Protein AF-A0A7S4IGX4-F1 (afdb_monomer)

Solvent-accessible surface area (backbone atoms only — not comparable to full-atom values): 7778 Å² total; per-residue (Å²): 136,86,82,85,90,78,87,80,90,79,81,87,79,84,84,83,82,89,85,78,93,75,89,73,91,75,81,97,78,78,78,93,72,71,60,65,62,54,49,50,54,49,54,60,61,71,48,86,57,54,75,67,53,54,50,52,52,53,53,50,50,51,53,54,51,49,52,51,51,48,53,52,48,49,46,48,41,63,76,42,50,53,60,46,65,77,40,101,56,58,67,68,60,51,41,71,74,56,54,64,51,71,59,53,44,51,55,51,52,53,52,48,53,57,56,53,63,75,72,110

Structure (mmCIF, N/CA/C/O backbone):
data_AF-A0A7S4IGX4-F1
#
_entry.id   AF-A0A7S4IGX4-F1
#
loop_
_atom_site.group_PDB
_atom_site.id
_atom_site.type_symbol
_atom_site.label_atom_id
_atom_site.label_alt_id
_atom_site.label_comp_id
_atom_site.label_asym_id
_atom_site.label_entity_id
_atom_site.label_seq_id
_atom_site.pdbx_PDB_ins_code
_atom_site.Cartn_x
_atom_site.Cartn_y
_atom_site.Cartn_z
_atom_site.occupancy
_atom_site.B_iso_or_equiv
_atom_site.auth_seq_id
_atom_site.auth_comp_id
_atom_site.auth_asym_id
_atom_site.auth_atom_id
_atom_site.pdbx_PDB_model_num
ATOM 1 N N . LEU A 1 1 ? 2.167 16.268 2.963 1.00 32.75 1 LEU A N 1
ATOM 2 C CA . LEU A 1 1 ? 1.949 15.074 2.120 1.00 32.75 1 LEU A CA 1
ATOM 3 C C . LEU A 1 1 ? 2.902 13.997 2.616 1.00 32.75 1 LEU A C 1
ATOM 5 O O . LEU A 1 1 ? 4.100 14.232 2.564 1.00 32.75 1 LEU A O 1
ATOM 9 N N . GLY A 1 2 ? 2.350 12.918 3.180 1.00 43.56 2 GLY A N 1
ATOM 10 C CA . GLY A 1 2 ? 3.056 11.691 3.575 1.00 43.56 2 GLY A CA 1
ATOM 11 C C . GLY A 1 2 ? 3.963 11.786 4.805 1.00 43.56 2 GLY A C 1
ATOM 12 O O . GLY A 1 2 ? 5.170 11.922 4.652 1.00 43.56 2 GLY A O 1
ATOM 13 N N . SER A 1 3 ? 3.415 11.662 6.020 1.00 38.41 3 SER A N 1
ATOM 14 C CA . SER A 1 3 ? 4.232 11.305 7.190 1.00 38.41 3 SER A CA 1
ATOM 15 C C . SER A 1 3 ? 3.946 9.851 7.539 1.00 38.41 3 SER A C 1
ATOM 17 O O . SER A 1 3 ? 2.897 9.534 8.094 1.00 38.41 3 SER A O 1
ATOM 19 N N . GLY A 1 4 ? 4.856 8.969 7.126 1.00 43.31 4 GLY A N 1
ATOM 20 C CA . GLY A 1 4 ? 4.800 7.545 7.419 1.00 43.31 4 GLY A CA 1
ATOM 21 C C . GLY A 1 4 ? 4.904 7.302 8.921 1.00 43.31 4 GLY A C 1
ATOM 22 O O . GLY A 1 4 ? 5.935 7.578 9.534 1.00 43.31 4 GLY A O 1
ATOM 23 N N . ILE A 1 5 ? 3.840 6.765 9.510 1.00 42.91 5 ILE A N 1
ATOM 24 C CA . ILE A 1 5 ? 3.850 6.273 10.884 1.00 42.91 5 ILE A CA 1
ATOM 25 C C . ILE A 1 5 ? 4.212 4.793 10.817 1.00 42.91 5 ILE A C 1
ATOM 27 O O . ILE A 1 5 ? 3.361 3.926 10.652 1.00 42.91 5 ILE A O 1
ATOM 31 N N . ILE A 1 6 ? 5.504 4.497 10.943 1.00 42.12 6 ILE A N 1
ATOM 32 C CA . ILE A 1 6 ? 5.966 3.159 11.299 1.00 42.12 6 ILE A CA 1
ATOM 33 C C . ILE A 1 6 ? 6.797 3.238 12.587 1.00 42.12 6 ILE A C 1
ATOM 35 O O . ILE A 1 6 ? 7.712 4.046 12.704 1.00 42.12 6 ILE A O 1
ATOM 39 N N . GLN A 1 7 ? 6.474 2.299 13.490 1.00 37.03 7 GLN A N 1
ATOM 40 C CA . GLN A 1 7 ? 7.198 1.797 14.673 1.00 37.03 7 GLN A CA 1
ATOM 41 C C . GLN A 1 7 ? 6.985 2.484 16.033 1.00 37.03 7 GLN A C 1
ATOM 43 O O . GLN A 1 7 ? 7.511 3.557 16.300 1.00 37.03 7 GLN A O 1
ATOM 48 N N . ARG A 1 8 ? 6.474 1.695 17.000 1.00 46.28 8 ARG A N 1
ATOM 49 C CA . ARG A 1 8 ? 7.352 1.075 18.022 1.00 46.28 8 ARG A CA 1
ATOM 50 C C . ARG A 1 8 ? 6.663 -0.055 18.802 1.00 46.28 8 ARG A C 1
ATOM 52 O O . ARG A 1 8 ? 5.750 0.174 19.588 1.00 46.28 8 ARG A O 1
ATOM 59 N N . VAL A 1 9 ? 7.181 -1.274 18.651 1.00 39.34 9 VAL A N 1
ATOM 60 C CA . VAL A 1 9 ? 6.895 -2.425 19.524 1.00 39.34 9 VAL A CA 1
ATOM 61 C C . VAL A 1 9 ? 7.487 -2.143 20.913 1.00 39.34 9 VAL A C 1
ATOM 63 O O . VAL A 1 9 ? 8.706 -2.034 21.054 1.00 39.34 9 VAL A O 1
ATOM 66 N N . ARG A 1 10 ? 6.648 -2.005 21.949 1.00 46.06 10 ARG A N 1
ATOM 67 C CA . ARG A 1 10 ? 7.101 -1.916 23.349 1.00 46.06 10 ARG A CA 1
ATOM 68 C C . ARG A 1 10 ? 7.297 -3.324 23.917 1.00 46.06 10 ARG A C 1
ATOM 70 O O . ARG A 1 10 ? 6.331 -4.051 24.120 1.00 46.06 10 ARG A O 1
ATOM 77 N N . ARG A 1 11 ? 8.554 -3.694 24.192 1.00 35.84 11 ARG A N 1
ATOM 78 C CA . ARG A 1 11 ? 8.897 -4.851 25.033 1.00 35.84 11 ARG A CA 1
ATOM 79 C C . ARG A 1 11 ? 8.494 -4.553 26.479 1.00 35.84 11 ARG A C 1
ATOM 81 O O . ARG A 1 11 ? 8.966 -3.577 27.055 1.00 35.84 11 ARG A O 1
ATOM 88 N N . PHE A 1 12 ? 7.643 -5.406 27.039 1.00 32.59 12 PHE A N 1
ATOM 89 C CA . PHE A 1 12 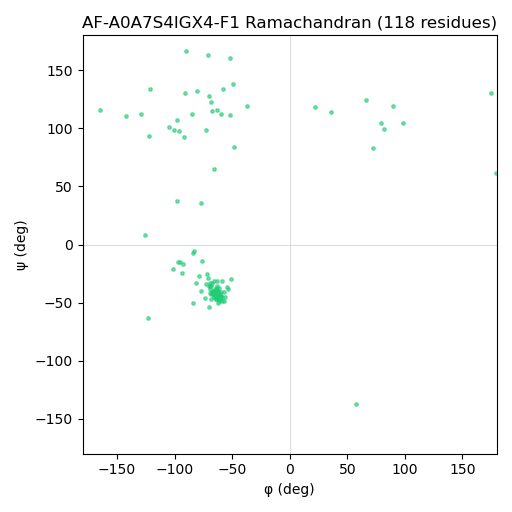? 7.412 -5.523 28.475 1.00 32.59 12 PHE A CA 1
ATOM 90 C C . PHE A 1 12 ? 8.649 -6.146 29.134 1.00 32.59 12 PHE A C 1
ATOM 92 O O . PHE A 1 12 ? 9.080 -7.225 28.731 1.00 32.59 12 PHE A O 1
ATOM 99 N N . THR A 1 13 ? 9.183 -5.499 30.166 1.00 41.72 13 THR A N 1
ATOM 100 C CA . THR A 1 13 ? 9.924 -6.177 31.236 1.00 41.72 13 THR A CA 1
ATOM 101 C C . THR A 1 13 ? 9.332 -5.707 32.555 1.00 41.72 13 THR A C 1
ATOM 103 O O . THR A 1 13 ? 9.391 -4.524 32.882 1.00 41.72 13 THR A O 1
ATOM 106 N N . ASP A 1 14 ? 8.691 -6.652 33.229 1.00 38.38 14 ASP A N 1
ATOM 107 C CA . ASP A 1 14 ? 8.189 -6.584 34.596 1.00 38.38 14 ASP A CA 1
ATOM 108 C C . ASP A 1 14 ? 9.354 -6.589 35.609 1.00 38.38 14 ASP A C 1
ATOM 110 O O . ASP A 1 14 ? 10.458 -7.024 35.278 1.00 38.38 14 ASP A O 1
ATOM 114 N N . SER A 1 15 ? 9.047 -6.187 36.846 1.00 36.62 15 SER A N 1
ATOM 115 C CA . SER A 1 15 ? 9.797 -6.415 38.090 1.00 36.62 15 SER A CA 1
ATOM 116 C C . SER A 1 15 ? 10.722 -5.296 38.606 1.00 36.62 15 SER A C 1
ATOM 118 O O . SER A 1 15 ? 11.866 -5.157 38.188 1.00 36.62 15 SER A O 1
ATOM 120 N N . GLY A 1 16 ? 10.237 -4.609 39.650 1.00 38.47 16 GLY A N 1
ATOM 121 C CA . GLY A 1 16 ? 10.935 -4.517 40.943 1.00 38.47 16 GLY A CA 1
ATOM 122 C C . GLY A 1 16 ? 12.067 -3.496 41.130 1.00 38.47 16 GLY A C 1
ATOM 123 O O . GLY A 1 16 ? 13.220 -3.795 40.858 1.00 38.47 16 GLY A O 1
ATOM 124 N N . ASP A 1 17 ? 11.697 -2.376 41.754 1.00 41.06 17 ASP A N 1
ATOM 125 C CA . ASP A 1 17 ? 12.374 -1.689 42.871 1.00 41.06 17 ASP A CA 1
ATOM 126 C C . ASP A 1 17 ? 13.773 -1.033 42.715 1.00 41.06 17 ASP A C 1
ATOM 128 O O . ASP A 1 17 ? 14.782 -1.655 42.391 1.00 41.06 17 ASP A O 1
ATOM 132 N N . ASP A 1 18 ? 13.782 0.263 43.053 1.00 46.62 18 ASP A N 1
ATOM 133 C CA . ASP A 1 18 ? 14.838 1.116 43.610 1.00 46.62 18 ASP A CA 1
ATOM 134 C C . ASP A 1 18 ? 16.312 0.930 43.198 1.00 46.62 18 ASP A C 1
ATOM 136 O O . ASP A 1 18 ? 17.010 0.037 43.683 1.00 46.62 18 ASP A O 1
ATOM 140 N N . ARG A 1 19 ? 16.871 1.946 42.506 1.00 38.16 19 ARG A N 1
ATOM 141 C CA . ARG A 1 19 ? 18.003 2.764 43.017 1.00 38.16 19 ARG A CA 1
ATOM 142 C C . ARG A 1 19 ? 18.571 3.779 42.011 1.00 38.16 19 ARG A C 1
ATOM 144 O O . ARG A 1 19 ? 19.076 3.425 40.954 1.00 38.16 19 ARG A O 1
ATOM 151 N N . LYS A 1 20 ? 18.685 5.008 42.530 1.00 37.47 20 LYS A N 1
ATOM 152 C CA . LYS A 1 20 ? 19.697 6.051 42.261 1.00 37.47 20 LYS A CA 1
ATOM 153 C C . LYS A 1 20 ? 19.540 6.894 40.990 1.00 37.47 20 LYS A C 1
ATOM 155 O O . LYS A 1 20 ? 19.935 6.530 39.890 1.00 37.47 20 LYS A O 1
ATOM 160 N N . SER A 1 21 ? 19.091 8.121 41.253 1.00 47.50 21 SER A N 1
ATOM 161 C CA . SER A 1 21 ? 19.369 9.343 40.505 1.00 47.50 21 SER A CA 1
ATOM 162 C C . SER A 1 21 ? 20.809 9.388 39.985 1.00 47.50 21 SER A C 1
ATOM 164 O O . SER A 1 21 ? 21.760 9.418 40.771 1.00 47.50 21 SER A O 1
ATOM 166 N N . PHE A 1 22 ? 20.958 9.453 38.666 1.00 33.91 22 PHE A N 1
ATOM 167 C CA . PHE A 1 22 ? 22.206 9.820 38.012 1.00 33.91 22 PHE A CA 1
ATOM 168 C C . PHE A 1 22 ? 21.921 11.036 37.131 1.00 33.91 22 PHE A C 1
ATOM 170 O O . PHE A 1 22 ? 21.439 10.920 36.007 1.00 33.91 22 PHE A O 1
ATOM 177 N N . THR A 1 23 ? 22.140 12.227 37.687 1.00 42.06 23 THR A N 1
ATOM 178 C CA . THR A 1 23 ? 22.089 13.485 36.939 1.00 42.06 23 THR A CA 1
ATOM 179 C C . THR A 1 23 ? 23.324 13.561 36.046 1.00 42.06 23 THR A C 1
ATOM 1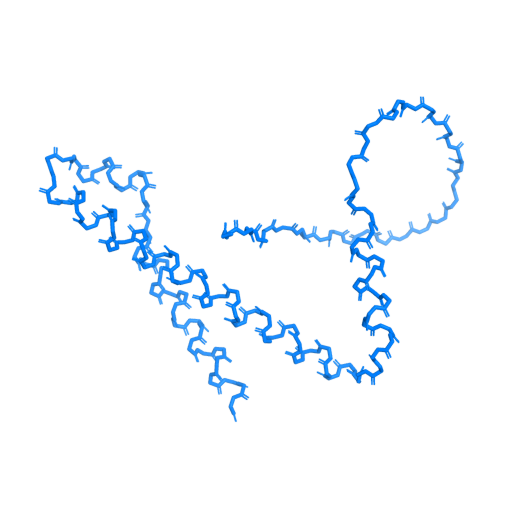81 O O . THR A 1 23 ? 24.410 13.912 36.506 1.00 42.06 23 THR A O 1
ATOM 184 N N . LEU A 1 24 ? 23.163 13.210 34.772 1.00 37.47 24 LEU A N 1
ATOM 185 C CA . LEU A 1 24 ? 24.106 13.553 33.711 1.00 37.47 24 LEU A CA 1
ATOM 186 C C . LEU A 1 24 ? 23.544 14.754 32.956 1.00 37.47 24 LEU A C 1
ATOM 188 O O . LEU A 1 24 ? 22.683 14.608 32.093 1.00 37.47 24 LEU A O 1
ATOM 192 N N . SER A 1 25 ? 24.045 15.939 33.299 1.00 40.09 25 SER A N 1
ATOM 193 C CA . SER A 1 25 ? 23.922 17.133 32.469 1.00 40.09 25 SER A CA 1
ATOM 194 C C . SER A 1 25 ? 24.595 16.858 31.123 1.00 40.09 25 SER A C 1
ATOM 196 O O . SER A 1 25 ? 25.811 16.666 31.079 1.00 40.09 25 SER A O 1
ATOM 198 N N . ARG A 1 26 ? 23.815 16.795 30.041 1.00 41.62 26 ARG A N 1
ATOM 199 C CA . ARG A 1 26 ? 24.318 16.781 28.662 1.00 41.62 26 ARG A CA 1
ATOM 200 C C . ARG A 1 26 ? 23.395 17.604 27.767 1.00 41.62 26 ARG A C 1
ATOM 202 O O . ARG A 1 26 ? 22.253 17.220 27.556 1.00 41.62 26 ARG A O 1
ATOM 209 N N . ASP A 1 27 ? 23.959 18.730 27.342 1.00 36.25 27 ASP A N 1
ATOM 210 C CA . ASP A 1 27 ? 23.686 19.615 26.208 1.00 36.25 27 ASP A CA 1
ATOM 211 C C . ASP A 1 27 ? 22.294 19.607 25.554 1.00 3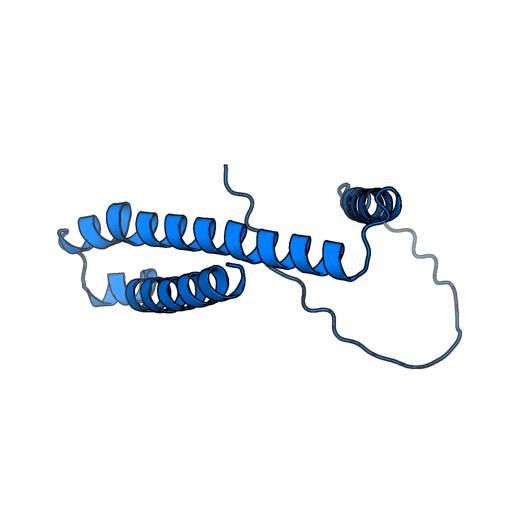6.25 27 ASP A C 1
ATOM 213 O O . ASP A 1 27 ? 21.846 18.637 24.941 1.00 36.25 27 ASP A O 1
ATOM 217 N N . ASP A 1 28 ? 21.672 20.787 25.627 1.00 47.09 28 ASP A N 1
ATOM 218 C CA . ASP A 1 28 ? 20.498 21.230 24.882 1.00 47.09 28 ASP A CA 1
ATOM 219 C C . ASP A 1 28 ? 20.665 21.023 23.372 1.00 47.09 28 ASP A C 1
ATOM 221 O O . ASP A 1 28 ? 21.442 21.721 22.720 1.00 47.09 28 ASP A O 1
ATOM 225 N N . SER A 1 29 ? 19.888 20.092 22.814 1.00 48.69 29 SER A N 1
ATOM 226 C CA . SER A 1 29 ? 19.199 20.193 21.512 1.00 48.69 29 SER A CA 1
ATOM 227 C C . SER A 1 29 ? 18.423 18.897 21.247 1.00 48.69 29 SER A C 1
ATOM 229 O O . SER A 1 29 ? 18.696 18.156 20.304 1.00 48.69 29 SER A O 1
ATOM 231 N N . ALA A 1 30 ? 17.456 18.588 22.114 1.00 38.72 30 ALA A N 1
ATOM 232 C CA . ALA A 1 30 ? 16.489 17.521 21.880 1.00 38.72 30 ALA A CA 1
ATOM 233 C C . ALA A 1 30 ? 15.200 18.144 21.338 1.00 38.72 30 ALA A C 1
ATOM 235 O O . ALA A 1 30 ? 14.468 18.819 22.059 1.00 38.72 30 ALA A O 1
ATOM 236 N N . GLY A 1 31 ? 14.958 17.931 20.043 1.00 43.81 31 GLY A N 1
ATOM 237 C CA . GLY A 1 31 ? 13.727 18.316 19.369 1.00 43.81 31 GLY A CA 1
ATOM 238 C C . GLY A 1 31 ? 12.487 17.857 20.137 1.00 43.81 31 GLY A C 1
ATOM 239 O O . GLY A 1 31 ? 12.420 16.748 20.671 1.00 43.81 31 GLY A O 1
ATOM 240 N N . GLN A 1 32 ? 11.525 18.768 20.173 1.00 45.28 32 GLN A N 1
ATOM 241 C CA . GLN A 1 32 ? 10.185 18.696 20.737 1.00 45.28 32 GLN A CA 1
ATOM 242 C C . GLN A 1 32 ? 9.433 17.417 20.300 1.00 45.28 32 GLN A C 1
ATOM 244 O O . GLN A 1 32 ? 8.679 17.438 19.342 1.00 45.28 32 GLN A O 1
ATOM 249 N N . PHE A 1 33 ? 9.633 16.284 20.976 1.00 43.06 33 PHE A N 1
ATOM 250 C CA . PHE A 1 33 ? 8.875 15.042 20.710 1.00 43.06 33 PHE A CA 1
ATOM 251 C C . PHE A 1 33 ? 8.192 14.470 21.964 1.00 43.06 33 PHE A C 1
ATOM 253 O O . PHE A 1 33 ? 7.639 13.372 21.945 1.00 43.06 33 PHE A O 1
ATOM 260 N N . GLY A 1 34 ? 8.213 15.218 23.073 1.00 44.06 34 GLY A N 1
ATOM 261 C CA . GLY A 1 34 ? 7.524 14.863 24.320 1.00 44.06 34 GLY A CA 1
ATOM 262 C C . GLY A 1 34 ? 6.107 15.436 24.461 1.00 44.06 34 GLY A C 1
ATOM 263 O O . GLY A 1 34 ? 5.355 14.939 25.296 1.00 44.06 34 GLY A O 1
ATOM 264 N N . SER A 1 35 ? 5.735 16.449 23.665 1.00 48.88 35 SER A N 1
ATOM 265 C CA . SER A 1 35 ? 4.453 17.171 23.801 1.00 48.88 35 SER A CA 1
ATOM 266 C C . SER A 1 35 ? 3.273 16.334 23.307 1.00 48.88 35 SER A C 1
ATOM 268 O O . SER A 1 35 ? 2.287 16.150 24.014 1.00 48.88 35 SER A O 1
ATOM 270 N N . ASP A 1 36 ? 3.427 15.707 22.144 1.00 51.88 36 ASP A N 1
ATOM 271 C CA . ASP A 1 36 ? 2.298 15.175 21.374 1.00 51.88 36 ASP A CA 1
ATOM 272 C C . ASP A 1 36 ? 1.670 13.923 22.010 1.00 51.88 36 ASP A C 1
ATOM 274 O O . ASP A 1 36 ? 0.484 13.644 21.849 1.00 51.88 36 ASP A O 1
ATOM 278 N N . THR A 1 37 ? 2.439 13.169 22.802 1.00 55.19 37 THR A N 1
ATOM 279 C CA . THR A 1 37 ? 1.922 11.990 23.524 1.00 55.19 37 THR A CA 1
ATOM 280 C C . THR A 1 37 ? 1.200 12.368 24.818 1.00 55.19 37 THR A C 1
ATOM 282 O O . THR A 1 37 ? 0.211 11.730 25.198 1.00 55.19 37 THR A O 1
ATOM 285 N N . ALA A 1 38 ? 1.652 13.431 25.487 1.00 55.84 38 ALA A N 1
ATOM 286 C CA . ALA A 1 38 ? 0.948 14.035 26.613 1.00 55.84 38 ALA A CA 1
ATOM 287 C C . ALA A 1 38 ? -0.343 14.724 26.134 1.00 55.84 38 ALA A C 1
ATOM 289 O O . ALA A 1 38 ? -1.383 14.632 26.787 1.00 55.84 38 ALA A O 1
ATOM 290 N N . GLU A 1 39 ? -0.314 15.328 24.949 1.00 56.59 39 GLU A N 1
ATOM 291 C CA . GLU A 1 39 ? -1.485 15.911 24.296 1.00 56.59 39 GLU A CA 1
ATOM 292 C C . GLU A 1 39 ? -2.488 14.840 23.858 1.00 56.59 39 GLU A C 1
ATOM 294 O O . GLU A 1 39 ? -3.651 14.931 24.228 1.00 56.59 39 GLU A O 1
ATOM 299 N N . LEU A 1 40 ? -2.063 13.752 23.208 1.00 59.62 40 LEU A N 1
ATOM 300 C CA . LEU A 1 40 ? -2.966 12.646 22.856 1.00 59.62 40 LEU A CA 1
ATOM 301 C C . LEU A 1 40 ? -3.545 11.940 24.086 1.00 59.62 40 LEU A C 1
ATOM 303 O O . LEU A 1 40 ? -4.725 11.594 24.115 1.00 59.62 40 LEU A O 1
ATOM 307 N N . SER A 1 41 ? -2.743 11.734 25.133 1.00 60.59 41 SER A N 1
ATOM 308 C CA . SER A 1 41 ? -3.233 11.114 26.370 1.00 60.59 41 SER A CA 1
ATOM 309 C C . SER A 1 41 ? -4.181 1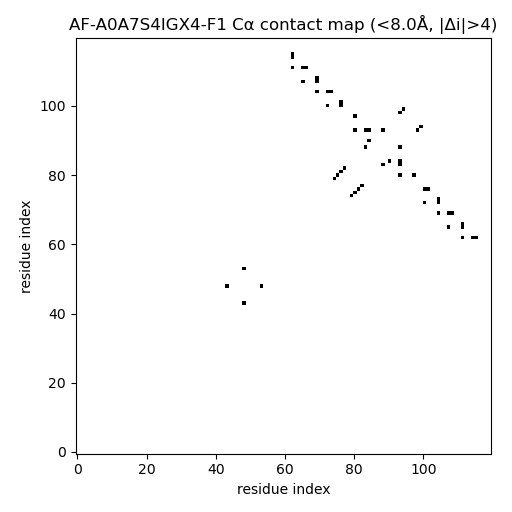2.025 27.144 1.00 60.59 41 SER A C 1
ATOM 311 O O . SER A 1 41 ? -5.156 11.531 27.705 1.00 60.59 41 SER A O 1
ATOM 313 N N . SER A 1 42 ? -3.952 13.340 27.149 1.00 61.97 42 SER A N 1
ATOM 314 C CA . SER A 1 42 ? -4.885 14.306 27.738 1.00 61.97 42 SER A CA 1
ATOM 315 C C . SER A 1 42 ? -6.147 14.478 26.886 1.00 61.97 42 SER A C 1
ATOM 317 O O . SER A 1 42 ? -7.236 14.566 27.448 1.00 61.97 42 SER A O 1
ATOM 319 N N . PHE A 1 43 ? -6.040 14.383 25.559 1.00 59.41 43 PHE A N 1
ATOM 320 C CA . PHE A 1 43 ? -7.161 14.398 24.616 1.00 59.41 43 PHE A CA 1
ATOM 321 C C . PHE A 1 43 ? -8.062 13.156 24.750 1.00 59.41 43 PHE A C 1
ATOM 323 O O . PHE A 1 43 ? -9.286 13.263 24.810 1.00 59.41 43 PHE A O 1
ATOM 330 N N . LEU A 1 44 ? -7.467 11.969 24.909 1.00 58.69 44 LEU A N 1
ATOM 331 C CA . LEU A 1 44 ? -8.184 10.712 25.173 1.00 58.69 44 LEU A CA 1
ATOM 332 C C . LEU A 1 44 ? -8.679 10.578 26.620 1.00 58.69 44 LEU A C 1
ATOM 334 O O . LEU A 1 44 ? -9.468 9.683 26.927 1.00 58.69 44 LEU A O 1
ATOM 338 N N . LYS A 1 45 ? -8.186 11.423 27.530 1.00 58.84 45 LYS A N 1
ATOM 339 C CA . LYS A 1 45 ? -8.642 11.491 28.924 1.00 58.84 45 LYS A CA 1
ATOM 340 C C . LYS A 1 45 ? -9.731 12.544 29.122 1.00 58.84 45 LYS A C 1
ATOM 342 O O . LYS A 1 45 ? -10.528 12.390 30.043 1.00 58.84 45 LYS A O 1
ATOM 347 N N . SER A 1 46 ? -9.794 13.565 28.262 1.00 53.84 46 SER A N 1
ATOM 348 C CA . SER A 1 46 ? -10.875 14.558 28.241 1.00 53.84 46 SER A CA 1
ATOM 349 C C . SER A 1 46 ? -12.144 14.035 27.562 1.00 53.84 46 SER A C 1
ATOM 351 O O . SER A 1 46 ? -13.239 14.432 27.949 1.00 53.84 46 SER A O 1
ATOM 353 N N . HIS A 1 47 ? -12.020 13.087 26.628 1.00 52.91 47 HIS A N 1
ATOM 354 C CA . HIS A 1 47 ? -13.148 12.337 26.078 1.00 52.91 47 HIS A CA 1
ATOM 355 C C . HIS A 1 47 ? -13.296 11.009 26.822 1.00 52.91 47 HIS A C 1
ATOM 357 O O . HIS A 1 47 ? -12.606 10.035 26.526 1.00 52.91 47 HIS A O 1
ATOM 363 N N . SER A 1 48 ? -14.205 10.958 27.796 1.00 49.47 48 SER A N 1
ATOM 364 C CA . SER A 1 48 ? -14.648 9.740 28.482 1.00 49.47 48 SER A CA 1
ATOM 365 C C . SER A 1 48 ? -15.398 8.797 27.530 1.00 49.47 48 SER A C 1
ATOM 367 O O . SER A 1 48 ? -16.585 8.528 27.685 1.00 49.47 48 SER A O 1
ATOM 369 N N . THR A 1 49 ? -14.704 8.271 26.524 1.00 55.03 49 THR A N 1
ATOM 370 C CA . THR A 1 49 ? -15.183 7.145 25.730 1.00 55.03 49 THR A CA 1
ATOM 371 C C . THR A 1 49 ? -14.896 5.867 26.512 1.00 55.03 49 THR A C 1
ATOM 373 O O . THR A 1 49 ? -13.811 5.680 27.076 1.00 55.03 49 THR A O 1
ATOM 376 N N . SER A 1 50 ? -15.905 5.002 26.619 1.00 67.06 50 SER A N 1
ATOM 377 C CA . SER A 1 50 ? -15.758 3.665 27.196 1.00 67.06 50 SER A CA 1
ATOM 378 C C . SER A 1 50 ? -14.597 2.925 26.515 1.00 67.06 50 SER A C 1
ATOM 380 O O . SER A 1 50 ? -14.185 3.276 25.410 1.00 67.06 50 SER A O 1
ATOM 382 N N . GLU A 1 51 ? -14.051 1.880 27.141 1.00 70.50 51 GLU A N 1
ATOM 383 C CA . GLU A 1 51 ? -12.988 1.068 26.520 1.00 70.50 51 GLU A CA 1
ATOM 384 C C . GLU A 1 51 ? -13.361 0.603 25.095 1.00 70.50 51 GLU A C 1
ATOM 386 O O . GLU A 1 51 ? -12.498 0.503 24.227 1.00 70.50 51 GLU A O 1
ATOM 391 N N . LEU A 1 52 ? -14.660 0.423 24.835 1.00 69.56 52 LEU A N 1
ATOM 392 C CA . LEU A 1 52 ? -15.225 0.138 23.516 1.00 69.56 52 LEU A CA 1
ATOM 393 C C . LEU A 1 52 ? -14.999 1.275 22.505 1.00 69.56 52 LEU A C 1
ATOM 395 O O . LEU A 1 52 ? -14.539 1.003 21.403 1.00 69.56 52 LEU A O 1
ATOM 399 N N . GLY A 1 53 ? -15.216 2.537 22.886 1.00 76.69 53 GLY A N 1
ATOM 400 C CA . GLY A 1 53 ? -14.967 3.680 21.998 1.00 76.69 53 GLY A CA 1
ATOM 401 C C . GLY A 1 53 ? -13.483 3.864 21.664 1.00 76.69 53 GLY A C 1
ATOM 402 O O . GLY A 1 53 ? -13.136 4.252 20.554 1.00 76.69 53 GLY A O 1
ATOM 403 N N . LYS A 1 54 ? -12.574 3.501 22.578 1.00 82.50 54 LYS A N 1
ATOM 404 C CA . LYS A 1 54 ? -11.130 3.484 22.278 1.00 82.50 54 LYS A CA 1
ATOM 405 C C . LYS A 1 54 ? -10.758 2.383 21.288 1.00 82.50 54 LYS A C 1
ATOM 407 O O . LYS A 1 54 ? -9.902 2.608 20.439 1.00 82.50 54 LYS A O 1
ATOM 412 N N . ARG A 1 55 ? -11.387 1.205 21.388 1.00 85.94 55 ARG A N 1
ATOM 413 C CA . ARG A 1 55 ? -11.186 0.111 20.423 1.00 85.94 55 ARG A CA 1
ATOM 414 C C . ARG A 1 55 ? -11.654 0.522 19.029 1.00 85.94 55 ARG A C 1
ATOM 416 O O . ARG A 1 55 ? -10.917 0.306 18.078 1.00 85.94 55 ARG A O 1
ATOM 423 N N . GLU A 1 56 ? -12.814 1.162 18.925 1.00 86.44 56 GLU A N 1
ATOM 424 C CA . GLU A 1 56 ? -13.356 1.652 17.653 1.00 86.44 56 GLU A CA 1
ATOM 425 C C . GLU A 1 56 ? -12.431 2.682 16.988 1.00 86.44 56 GLU A C 1
ATOM 427 O O . GLU A 1 56 ? -12.107 2.549 15.811 1.00 86.44 56 GLU A O 1
ATOM 432 N N . LEU A 1 57 ? -11.909 3.646 17.755 1.00 88.00 57 LEU A N 1
ATOM 433 C CA . LEU A 1 57 ? -10.938 4.620 17.242 1.00 88.00 57 LEU A CA 1
ATOM 434 C C . LEU A 1 57 ? -9.673 3.953 16.685 1.00 88.00 57 LEU A C 1
ATOM 436 O O . LEU A 1 57 ? -9.216 4.316 15.606 1.00 88.00 57 LEU A O 1
ATOM 440 N N . VAL A 1 58 ? -9.116 2.972 17.402 1.00 90.44 58 VAL A N 1
ATOM 441 C CA . VAL A 1 58 ? -7.907 2.260 16.955 1.00 90.44 58 VAL A CA 1
ATOM 442 C C . VAL A 1 58 ? -8.174 1.449 15.690 1.00 90.44 58 VAL A C 1
ATOM 444 O O . VAL A 1 58 ? -7.341 1.445 14.790 1.00 90.44 58 VAL A O 1
ATOM 447 N N . VAL A 1 59 ? -9.318 0.768 15.601 1.00 90.88 59 VAL A N 1
ATOM 448 C CA . VAL A 1 59 ? -9.658 -0.021 14.409 1.00 90.88 59 VAL A CA 1
ATOM 449 C C . VAL A 1 59 ? -9.888 0.887 13.201 1.00 90.88 59 VAL A C 1
ATOM 451 O O . VAL A 1 59 ? -9.381 0.592 12.121 1.00 90.88 59 VAL A O 1
ATOM 454 N N . ASN A 1 60 ? -10.562 2.023 13.387 1.00 90.69 60 ASN A N 1
ATOM 455 C CA . ASN A 1 60 ? -10.732 3.012 12.326 1.00 90.69 60 ASN A CA 1
ATOM 456 C C . ASN A 1 60 ? -9.386 3.566 11.842 1.00 90.69 60 ASN A C 1
ATOM 458 O O . ASN A 1 60 ? -9.170 3.664 10.637 1.00 90.69 60 ASN A O 1
ATOM 462 N N . GLU A 1 61 ? -8.462 3.866 12.758 1.00 92.62 61 GLU A N 1
ATOM 463 C CA . GLU A 1 61 ? -7.107 4.301 12.403 1.00 92.62 61 GLU A CA 1
ATOM 464 C C . GLU A 1 61 ? -6.372 3.238 11.573 1.00 92.62 61 GLU A C 1
ATOM 466 O O . GLU A 1 61 ? -5.772 3.564 10.550 1.00 92.62 61 GLU A O 1
ATOM 471 N N . ILE A 1 62 ? -6.459 1.958 11.958 1.00 94.81 62 ILE A N 1
ATOM 472 C CA . ILE A 1 62 ? -5.877 0.848 11.187 1.00 94.81 62 ILE A CA 1
ATOM 473 C C . ILE A 1 62 ? -6.460 0.813 9.769 1.00 94.81 62 ILE A C 1
ATOM 475 O O . ILE A 1 62 ? -5.703 0.770 8.808 1.00 94.81 62 ILE A O 1
ATOM 479 N N . ILE A 1 63 ? -7.783 0.888 9.612 1.00 94.81 63 ILE A N 1
ATOM 480 C CA . ILE A 1 63 ? -8.429 0.843 8.289 1.00 94.81 63 ILE A CA 1
ATOM 481 C C . ILE A 1 63 ? -8.004 2.035 7.424 1.00 94.81 63 ILE A C 1
ATOM 483 O O . ILE A 1 63 ? -7.685 1.871 6.248 1.00 94.81 63 ILE A O 1
ATOM 487 N N . ILE A 1 64 ? -7.997 3.243 7.990 1.00 95.38 64 ILE A N 1
ATOM 488 C CA . ILE A 1 64 ? -7.625 4.464 7.264 1.00 95.38 64 ILE A CA 1
ATOM 489 C C . ILE A 1 64 ? -6.162 4.402 6.819 1.00 95.38 64 ILE A C 1
ATOM 491 O O . ILE A 1 64 ? -5.849 4.705 5.665 1.00 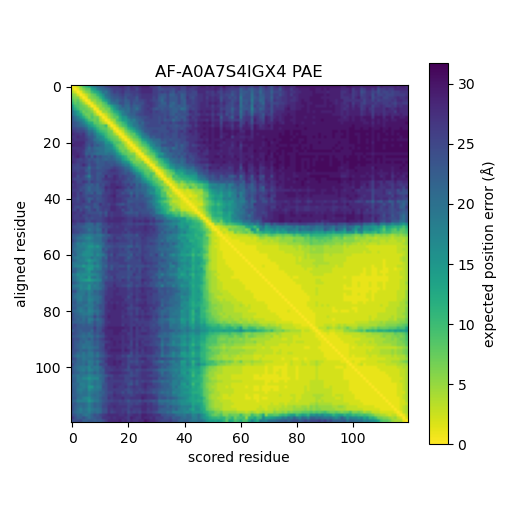95.38 64 ILE A O 1
ATOM 495 N N . THR A 1 65 ? -5.267 4.007 7.721 1.00 96.31 65 THR A N 1
ATOM 496 C CA . THR A 1 65 ? -3.836 3.915 7.415 1.00 96.31 65 THR A CA 1
ATOM 497 C C . THR A 1 65 ? -3.539 2.796 6.415 1.00 96.31 65 THR A C 1
ATOM 499 O O . THR A 1 65 ? -2.725 3.003 5.516 1.00 96.31 65 THR A O 1
ATOM 502 N N . GLU A 1 66 ? -4.254 1.671 6.479 1.00 97.50 66 GLU A N 1
ATOM 503 C CA . GLU A 1 66 ? -4.127 0.572 5.514 1.00 97.50 66 GLU A CA 1
ATOM 504 C C . GLU A 1 66 ? -4.625 0.971 4.115 1.00 97.50 66 GLU A C 1
ATOM 506 O O . GLU A 1 66 ? -3.957 0.711 3.115 1.00 97.50 66 GLU A O 1
ATOM 511 N N . LYS A 1 67 ? -5.743 1.705 4.022 1.00 97.31 67 LYS A N 1
ATOM 512 C CA . LYS A 1 67 ? -6.215 2.296 2.753 1.00 97.31 67 LYS A CA 1
ATOM 513 C C . LYS A 1 67 ? -5.168 3.196 2.114 1.00 97.31 67 LYS A C 1
ATOM 515 O O . LYS A 1 67 ? -4.943 3.120 0.906 1.00 97.31 67 LYS A O 1
ATOM 520 N N . GLN A 1 68 ? -4.535 4.051 2.916 1.00 97.62 68 GLN A N 1
ATOM 521 C CA . GLN A 1 68 ? -3.477 4.925 2.423 1.00 97.62 68 GLN A CA 1
ATOM 522 C C . GLN A 1 68 ? -2.271 4.110 1.946 1.00 97.62 68 GLN A C 1
ATOM 524 O O . GLN A 1 68 ? -1.733 4.391 0.878 1.00 97.62 68 GLN A O 1
ATOM 529 N N . TYR A 1 69 ? -1.881 3.077 2.694 1.00 98.12 69 TYR A N 1
ATOM 530 C CA . TYR A 1 69 ? -0.780 2.202 2.308 1.00 98.12 69 TYR A CA 1
ATOM 531 C C . TYR A 1 69 ? -1.044 1.501 0.967 1.00 98.12 69 TYR A C 1
ATOM 533 O O . TYR A 1 69 ? -0.179 1.513 0.090 1.00 98.12 69 TYR A O 1
ATOM 541 N N . LEU A 1 70 ? -2.251 0.968 0.753 1.00 98.31 70 LEU A N 1
ATOM 542 C CA . LEU A 1 70 ? -2.643 0.374 -0.529 1.00 98.31 70 LEU A CA 1
ATOM 543 C C . LEU A 1 70 ? -2.638 1.385 -1.677 1.00 98.31 70 LEU A C 1
ATOM 545 O O . LEU A 1 70 ? -2.174 1.057 -2.768 1.00 98.31 70 LEU A O 1
ATOM 549 N N . ALA A 1 71 ? -3.099 2.614 -1.439 1.00 98.06 71 ALA A N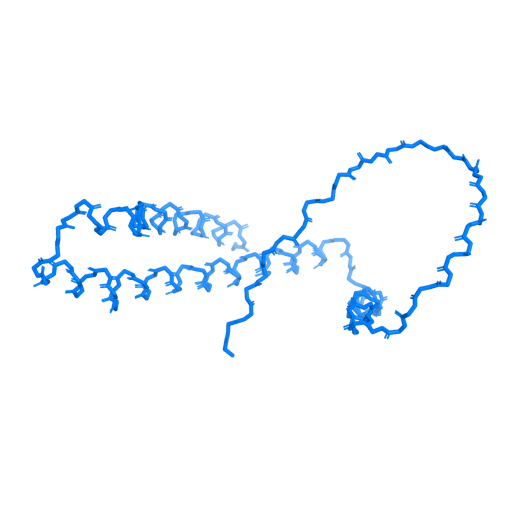 1
ATOM 550 C CA . ALA A 1 71 ? -3.040 3.677 -2.439 1.00 98.06 71 ALA A CA 1
ATOM 551 C C . ALA A 1 71 ? -1.590 3.995 -2.846 1.00 98.06 71 ALA A C 1
ATOM 553 O O . ALA A 1 71 ? -1.299 4.133 -4.036 1.00 98.06 71 ALA A O 1
ATOM 554 N N . ASP A 1 72 ? -0.671 4.042 -1.880 1.00 98.25 72 ASP A N 1
ATOM 555 C CA . ASP A 1 72 ? 0.752 4.272 -2.139 1.00 98.25 72 ASP A CA 1
ATOM 556 C C . ASP A 1 72 ? 1.383 3.095 -2.908 1.00 98.25 72 ASP A C 1
ATOM 558 O O . ASP A 1 72 ? 2.156 3.301 -3.846 1.00 98.25 72 ASP A O 1
ATOM 562 N N . LEU A 1 73 ? 1.026 1.850 -2.570 1.00 98.31 73 LEU A N 1
ATOM 563 C CA . LEU A 1 73 ? 1.463 0.666 -3.316 1.00 98.31 73 LEU A CA 1
ATOM 564 C C . LEU A 1 73 ? 0.934 0.669 -4.756 1.00 98.31 73 LEU A C 1
ATOM 566 O O . LEU A 1 73 ? 1.692 0.383 -5.684 1.00 98.31 73 LEU A O 1
ATOM 570 N N . ALA A 1 74 ? -0.336 1.023 -4.957 1.00 98.12 74 ALA A N 1
ATOM 571 C CA . ALA A 1 74 ? -0.935 1.137 -6.281 1.00 98.12 74 ALA A CA 1
ATOM 572 C C . ALA A 1 74 ? -0.242 2.220 -7.119 1.00 98.12 74 ALA A C 1
ATOM 574 O O . ALA A 1 74 ? 0.037 1.996 -8.294 1.00 98.12 74 ALA A O 1
ATOM 575 N N . LEU A 1 75 ? 0.105 3.360 -6.516 1.00 98.38 75 LEU A N 1
ATOM 576 C CA . LEU A 1 75 ? 0.890 4.414 -7.162 1.00 98.38 75 LEU A CA 1
ATOM 577 C C . LEU A 1 75 ? 2.268 3.896 -7.598 1.00 98.38 75 LEU A C 1
ATOM 579 O O . LEU A 1 75 ? 2.667 4.092 -8.743 1.00 98.38 75 LEU A O 1
ATOM 583 N N . LEU A 1 76 ? 2.985 3.177 -6.728 1.00 98.19 76 LEU A N 1
ATOM 584 C CA . LEU A 1 76 ? 4.281 2.585 -7.085 1.00 98.19 76 LEU A CA 1
ATOM 585 C C . LEU A 1 76 ? 4.166 1.570 -8.230 1.00 98.19 76 LEU A C 1
ATOM 587 O O . LEU A 1 76 ? 5.053 1.500 -9.081 1.00 98.19 76 LEU A O 1
ATOM 591 N N . ILE A 1 77 ? 3.087 0.790 -8.268 1.00 97.75 77 ILE A N 1
ATOM 592 C CA . ILE A 1 77 ? 2.851 -0.178 -9.341 1.00 97.75 77 ILE A CA 1
ATOM 593 C C . ILE A 1 77 ? 2.534 0.552 -10.653 1.00 97.75 77 ILE A C 1
ATOM 595 O O . ILE A 1 77 ? 3.213 0.339 -11.656 1.00 97.75 77 ILE A O 1
ATOM 599 N N . ASN A 1 78 ? 1.548 1.446 -10.634 1.00 97.69 78 ASN A N 1
ATOM 600 C CA . ASN A 1 78 ? 0.982 2.050 -11.837 1.00 97.69 78 ASN A CA 1
ATOM 601 C C . ASN A 1 78 ? 1.871 3.140 -12.442 1.00 97.69 78 ASN A C 1
ATOM 603 O O . ASN A 1 78 ? 2.006 3.206 -13.662 1.00 97.69 78 ASN A O 1
ATOM 607 N N . ASP A 1 79 ? 2.497 3.973 -11.609 1.00 97.56 79 ASP A N 1
ATOM 608 C CA . ASP A 1 79 ? 3.227 5.155 -12.078 1.00 97.56 79 ASP A CA 1
ATOM 609 C C . ASP A 1 79 ? 4.736 4.909 -12.207 1.00 97.56 79 ASP A C 1
ATOM 611 O O . ASP A 1 79 ? 5.436 5.680 -12.867 1.00 97.56 79 ASP A O 1
ATOM 615 N N . PHE A 1 80 ? 5.253 3.825 -11.616 1.00 96.75 80 PHE A N 1
ATOM 616 C CA . PHE A 1 80 ? 6.680 3.494 -11.662 1.00 96.75 80 PHE A CA 1
ATOM 617 C C . PHE A 1 80 ? 6.939 2.109 -12.248 1.00 96.75 80 PHE A C 1
ATOM 619 O O . PHE A 1 80 ? 7.572 2.008 -13.300 1.00 96.75 80 PHE A O 1
ATOM 626 N N . LEU A 1 81 ? 6.462 1.039 -11.607 1.00 96.31 81 LEU A N 1
ATOM 627 C CA . LEU A 1 81 ? 6.790 -0.328 -12.018 1.00 96.31 81 LEU A CA 1
ATOM 628 C C . LEU A 1 81 ? 6.303 -0.635 -13.441 1.00 96.31 81 LEU A C 1
ATOM 630 O O . LEU A 1 81 ? 7.089 -1.123 -14.253 1.00 96.31 81 LEU A O 1
ATOM 634 N N . GLU A 1 82 ? 5.047 -0.323 -13.759 1.00 95.94 82 GLU A N 1
ATOM 635 C CA . GLU A 1 82 ? 4.449 -0.565 -15.076 1.00 95.94 82 GLU A CA 1
ATOM 636 C C . GLU A 1 82 ? 5.149 0.224 -16.201 1.00 95.94 82 GLU A C 1
ATOM 638 O O . GLU A 1 82 ? 5.607 -0.389 -17.172 1.00 95.94 82 GLU A O 1
ATOM 643 N N . PRO A 1 83 ? 5.365 1.550 -16.091 1.00 96.69 83 PRO A N 1
ATOM 644 C CA . PRO A 1 83 ? 6.159 2.290 -17.068 1.00 96.69 83 PRO A CA 1
ATOM 645 C C . PRO A 1 83 ? 7.579 1.740 -17.230 1.00 96.69 83 PRO A C 1
ATOM 647 O O . PRO A 1 83 ? 8.069 1.626 -18.352 1.00 96.69 83 PRO A O 1
ATOM 650 N N . MET A 1 84 ? 8.236 1.353 -16.132 1.00 96.31 84 MET A N 1
ATOM 651 C CA . MET A 1 84 ? 9.602 0.823 -16.161 1.00 96.31 84 MET A CA 1
ATOM 652 C C . MET A 1 84 ? 9.698 -0.576 -16.781 1.00 96.31 84 MET A C 1
ATOM 654 O O . MET A 1 84 ? 10.726 -0.892 -17.380 1.00 96.31 84 MET A O 1
ATOM 658 N N . ARG A 1 85 ? 8.646 -1.402 -16.699 1.00 94.00 85 ARG A N 1
ATOM 659 C CA . ARG A 1 85 ? 8.557 -2.693 -17.413 1.00 94.00 85 ARG A CA 1
ATOM 660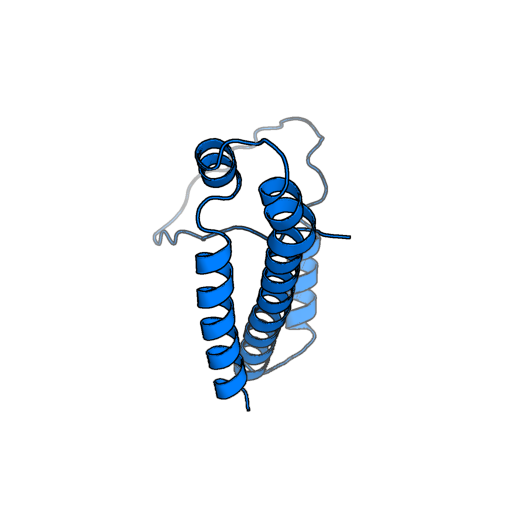 C C . ARG A 1 85 ? 8.569 -2.519 -18.930 1.00 94.00 85 ARG A C 1
ATOM 662 O O . ARG A 1 85 ? 9.091 -3.379 -19.632 1.00 94.00 85 ARG A O 1
ATOM 669 N N . ASN A 1 86 ? 8.030 -1.403 -19.416 1.00 93.38 86 ASN A N 1
ATOM 670 C CA . ASN A 1 86 ? 8.018 -1.051 -20.836 1.00 93.38 86 ASN A CA 1
ATOM 671 C C . ASN A 1 86 ? 9.327 -0.390 -21.305 1.00 93.38 86 ASN A C 1
ATOM 673 O O . ASN A 1 86 ? 9.508 -0.143 -22.497 1.00 93.38 86 ASN A O 1
ATOM 677 N N . MET A 1 87 ? 10.253 -0.105 -20.386 1.00 93.56 87 MET A N 1
ATOM 678 C CA . MET A 1 87 ? 11.602 0.359 -20.703 1.00 93.56 87 MET A CA 1
ATOM 679 C C . MET A 1 87 ? 12.556 -0.829 -20.864 1.00 93.56 87 MET A C 1
ATOM 681 O O . MET A 1 87 ? 12.278 -1.950 -20.450 1.00 93.56 87 MET A O 1
ATOM 685 N N . ASN A 1 88 ? 13.745 -0.585 -21.417 1.00 92.38 88 ASN A N 1
ATOM 686 C CA . ASN A 1 88 ? 14.755 -1.623 -21.648 1.00 92.38 88 ASN A CA 1
ATOM 687 C C . ASN A 1 88 ? 15.518 -2.030 -20.360 1.00 92.38 88 ASN A C 1
ATOM 689 O O . ASN A 1 88 ? 16.728 -2.272 -20.396 1.00 92.38 88 ASN A O 1
ATOM 693 N N . ILE A 1 89 ? 14.827 -2.053 -19.212 1.00 94.38 89 ILE A N 1
ATOM 694 C CA . ILE A 1 89 ? 15.377 -2.369 -17.890 1.00 94.38 89 ILE A CA 1
ATOM 695 C C . ILE A 1 89 ? 15.245 -3.879 -17.643 1.00 94.38 89 ILE A C 1
ATOM 697 O O . ILE A 1 89 ? 14.157 -4.435 -17.798 1.00 94.38 89 ILE A O 1
ATOM 701 N N . PRO A 1 90 ? 16.317 -4.574 -17.221 1.00 95.62 90 PRO A N 1
ATOM 702 C CA . PRO A 1 90 ? 16.241 -5.996 -16.912 1.00 95.62 90 PRO A CA 1
ATOM 703 C C . PRO A 1 90 ? 15.208 -6.296 -15.820 1.00 95.62 90 PRO A C 1
ATOM 705 O O . PRO A 1 90 ? 15.213 -5.679 -14.753 1.00 95.62 90 PRO A O 1
ATOM 708 N N . LYS A 1 91 ? 14.376 -7.320 -16.043 1.00 93.31 91 LYS A N 1
ATOM 709 C CA . LYS A 1 91 ? 13.367 -7.770 -15.070 1.00 93.31 91 LYS A CA 1
ATOM 710 C C . LYS A 1 91 ? 13.967 -8.088 -13.697 1.00 93.31 91 LYS A C 1
ATOM 712 O O . LYS A 1 91 ? 13.346 -7.799 -12.684 1.00 93.31 91 LYS A O 1
ATOM 717 N N . GLU A 1 92 ? 15.177 -8.647 -13.648 1.00 95.50 92 GLU A N 1
ATOM 718 C CA . GLU A 1 92 ? 15.873 -8.940 -12.388 1.00 95.50 92 GLU A CA 1
ATOM 719 C C . GLU A 1 92 ? 16.175 -7.664 -11.584 1.00 95.50 92 GLU A C 1
ATOM 721 O O . GLU A 1 92 ? 16.026 -7.652 -10.365 1.00 95.50 92 GLU A O 1
ATOM 726 N N . SER A 1 93 ? 16.550 -6.572 -12.256 1.00 96.44 93 SER A N 1
ATOM 727 C CA . SER A 1 93 ? 16.778 -5.276 -11.613 1.00 96.44 93 SER A CA 1
ATOM 728 C C . SER A 1 93 ? 15.479 -4.705 -11.051 1.00 96.44 93 SER A C 1
ATOM 730 O O . SER A 1 93 ? 15.463 -4.253 -9.910 1.00 96.44 93 SER A O 1
ATOM 732 N N . LEU A 1 94 ? 14.380 -4.790 -11.808 1.00 95.88 94 LEU A N 1
ATOM 733 C CA . LEU A 1 94 ? 13.058 -4.384 -11.323 1.00 95.88 94 LEU A CA 1
ATOM 734 C C . LEU A 1 94 ? 12.623 -5.234 -10.122 1.00 95.88 94 LEU A C 1
ATOM 736 O O . LEU A 1 94 ? 12.189 -4.683 -9.116 1.00 95.88 94 LEU A O 1
ATOM 740 N N . GLN A 1 95 ? 12.829 -6.552 -10.170 1.00 95.69 95 GLN A N 1
ATOM 741 C CA . GLN A 1 95 ? 12.518 -7.451 -9.057 1.00 95.69 95 GLN A CA 1
ATOM 742 C C . GLN A 1 95 ? 13.359 -7.148 -7.808 1.00 95.69 95 GLN A C 1
ATOM 744 O O . GLN A 1 95 ? 12.857 -7.267 -6.697 1.00 95.69 95 GLN A O 1
ATOM 749 N N . LYS A 1 96 ? 14.625 -6.738 -7.953 1.00 96.81 96 LYS A N 1
ATOM 750 C CA . LYS A 1 96 ? 15.471 -6.339 -6.813 1.00 96.81 96 LYS A CA 1
ATOM 751 C C . LYS A 1 96 ? 15.019 -5.030 -6.163 1.00 96.81 96 LYS A C 1
ATOM 753 O O . LYS A 1 96 ? 15.194 -4.879 -4.961 1.00 96.81 96 LYS A O 1
ATOM 758 N N . ILE A 1 97 ? 14.475 -4.098 -6.947 1.00 97.00 97 ILE A N 1
ATOM 759 C CA . ILE A 1 97 ? 14.045 -2.776 -6.466 1.00 97.00 97 ILE A CA 1
ATOM 760 C C . ILE A 1 97 ? 12.637 -2.845 -5.868 1.00 97.00 97 ILE A C 1
ATOM 762 O O . ILE A 1 97 ? 12.417 -2.378 -4.756 1.00 97.00 97 ILE A O 1
ATOM 766 N N . PHE A 1 98 ? 11.693 -3.438 -6.600 1.00 97.19 98 PHE A N 1
ATOM 767 C CA . PHE A 1 98 ? 10.277 -3.468 -6.231 1.00 97.19 98 PHE A CA 1
ATOM 768 C C . PHE A 1 98 ? 9.878 -4.745 -5.481 1.00 97.19 98 PHE A C 1
ATOM 770 O O . PHE A 1 98 ? 8.820 -4.791 -4.860 1.00 97.19 98 PHE A O 1
ATOM 777 N N . GLY A 1 99 ? 10.703 -5.794 -5.503 1.00 96.88 99 GLY A N 1
ATOM 778 C CA . GLY A 1 99 ? 10.392 -7.050 -4.827 1.00 96.88 99 GLY A CA 1
ATOM 779 C C . GLY A 1 99 ? 9.075 -7.654 -5.313 1.00 96.88 99 GLY A C 1
ATOM 780 O O . GLY 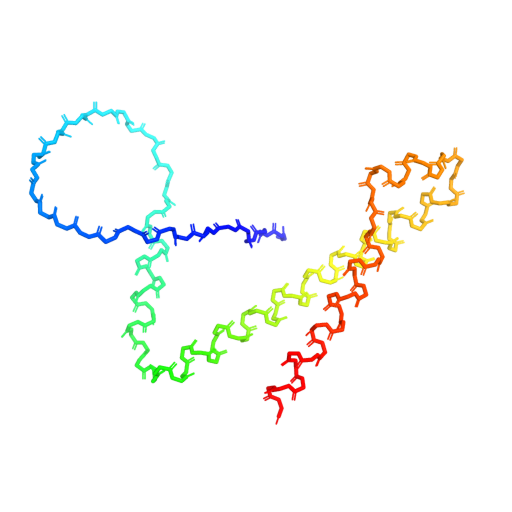A 1 99 ? 8.763 -7.665 -6.502 1.00 96.88 99 GLY A O 1
ATOM 781 N N . ASN A 1 100 ? 8.282 -8.156 -4.370 1.00 97.00 100 ASN A N 1
ATOM 782 C CA . ASN A 1 100 ? 6.981 -8.773 -4.625 1.00 97.00 100 ASN A CA 1
ATOM 783 C C . ASN A 1 100 ? 5.827 -7.782 -4.394 1.00 97.00 100 ASN A C 1
ATOM 785 O O . ASN A 1 100 ? 4.788 -8.170 -3.866 1.00 97.00 100 ASN A O 1
ATOM 789 N N . ILE A 1 101 ? 6.012 -6.509 -4.759 1.00 97.75 101 ILE A N 1
ATOM 790 C CA . ILE A 1 101 ? 5.070 -5.424 -4.442 1.00 97.75 101 ILE A CA 1
ATOM 791 C C . ILE A 1 101 ? 3.623 -5.704 -4.874 1.00 97.75 101 ILE A C 1
ATOM 793 O O . ILE A 1 101 ? 2.711 -5.424 -4.109 1.00 97.75 101 ILE A O 1
ATOM 797 N N . GLU A 1 102 ? 3.401 -6.327 -6.033 1.00 97.25 102 GLU A N 1
ATOM 798 C CA . GLU A 1 102 ? 2.052 -6.687 -6.506 1.00 97.25 102 GLU A CA 1
ATOM 799 C C . GLU A 1 102 ? 1.391 -7.746 -5.614 1.00 97.25 102 GLU A C 1
ATOM 801 O O . GLU A 1 102 ? 0.206 -7.664 -5.309 1.00 97.25 102 GLU A O 1
ATOM 806 N N . VAL A 1 103 ? 2.166 -8.729 -5.147 1.00 97.88 103 VAL A N 1
ATOM 807 C CA . VAL A 1 103 ? 1.669 -9.763 -4.226 1.00 97.88 103 VAL A CA 1
ATOM 808 C C . VAL A 1 103 ? 1.350 -9.145 -2.869 1.00 97.88 103 VAL A C 1
ATOM 810 O O . VAL A 1 103 ? 0.315 -9.451 -2.287 1.00 97.88 103 VAL A O 1
ATOM 813 N N . ILE A 1 104 ? 2.222 -8.258 -2.383 1.00 98.19 104 ILE A N 1
ATOM 814 C CA . ILE A 1 104 ? 2.015 -7.525 -1.132 1.00 98.19 104 ILE A CA 1
ATOM 815 C C . ILE A 1 104 ? 0.747 -6.669 -1.233 1.00 98.19 104 ILE A C 1
ATOM 817 O O . ILE A 1 104 ? -0.082 -6.727 -0.333 1.00 98.19 104 ILE A O 1
ATOM 821 N N . HIS A 1 105 ? 0.558 -5.927 -2.325 1.00 98.38 105 HIS A N 1
ATOM 822 C CA . HIS A 1 105 ? -0.653 -5.139 -2.560 1.00 98.38 105 HIS A CA 1
ATOM 823 C C . HIS A 1 105 ? -1.915 -6.011 -2.517 1.00 98.38 105 HIS A C 1
ATOM 825 O O . HIS A 1 105 ? -2.853 -5.691 -1.795 1.00 98.38 105 HIS A O 1
ATOM 831 N N . ASN A 1 106 ? -1.925 -7.143 -3.228 1.00 97.94 106 ASN A N 1
ATOM 832 C CA . ASN A 1 106 ? -3.099 -8.016 -3.285 1.00 97.94 106 ASN A CA 1
ATOM 833 C C . ASN A 1 106 ? -3.450 -8.611 -1.915 1.00 97.94 106 ASN A C 1
ATOM 835 O O . ASN A 1 106 ? -4.599 -8.530 -1.498 1.00 97.94 106 ASN A O 1
ATOM 839 N N . ILE A 1 107 ? -2.461 -9.132 -1.180 1.00 98.06 107 ILE A N 1
ATOM 840 C CA . ILE A 1 107 ? -2.693 -9.697 0.159 1.00 98.06 107 ILE A CA 1
ATOM 841 C C . ILE A 1 107 ? -3.228 -8.629 1.119 1.00 98.06 107 ILE A C 1
ATOM 843 O O . ILE A 1 107 ? -4.164 -8.893 1.867 1.00 98.06 107 ILE A O 1
ATOM 847 N N . ASN A 1 108 ? -2.652 -7.425 1.109 1.00 97.06 108 ASN A N 1
ATOM 848 C CA . ASN A 1 108 ? -3.121 -6.345 1.978 1.00 97.06 108 ASN A CA 1
ATOM 849 C C . ASN A 1 108 ? -4.524 -5.859 1.582 1.00 97.06 108 ASN A C 1
ATOM 851 O O . ASN A 1 108 ? -5.317 -5.522 2.454 1.00 97.06 108 ASN A O 1
ATOM 855 N N . SER A 1 109 ? -4.868 -5.889 0.290 1.00 97.62 109 SER A N 1
ATOM 856 C CA . SER A 1 109 ? -6.224 -5.590 -0.180 1.00 97.62 109 SER A CA 1
ATOM 857 C C . SER A 1 109 ? -7.243 -6.597 0.352 1.00 97.62 109 SER A C 1
ATOM 859 O O . SER A 1 109 ? -8.322 -6.189 0.775 1.00 97.62 109 SER A O 1
ATOM 861 N N . ASP A 1 110 ? -6.899 -7.888 0.368 1.00 97.62 110 ASP A N 1
ATOM 862 C CA . ASP A 1 110 ? -7.759 -8.933 0.935 1.00 97.62 110 ASP A CA 1
ATOM 863 C C . ASP A 1 110 ? -7.931 -8.731 2.450 1.00 97.62 110 ASP A C 1
ATOM 865 O O . ASP A 1 110 ? -9.047 -8.751 2.966 1.00 97.62 110 ASP A O 1
ATOM 869 N N . VAL A 1 111 ? -6.834 -8.447 3.163 1.00 95.81 111 VAL A N 1
ATOM 870 C CA . VAL A 1 111 ? -6.864 -8.158 4.607 1.00 95.81 111 VAL A CA 1
ATOM 871 C C . VAL A 1 111 ? -7.720 -6.930 4.914 1.00 95.81 111 VAL A C 1
ATOM 873 O O . VAL A 1 111 ? -8.497 -6.955 5.867 1.00 95.81 111 VAL A O 1
ATOM 876 N N . LEU A 1 112 ? -7.604 -5.858 4.128 1.00 96.25 112 LEU A N 1
ATOM 877 C CA . LEU A 1 112 ? -8.418 -4.662 4.310 1.00 96.25 112 LEU A CA 1
ATOM 878 C C . LEU A 1 112 ? -9.907 -4.968 4.110 1.00 96.25 112 LEU A C 1
ATOM 880 O O . LEU A 1 112 ? -10.714 -4.573 4.949 1.00 96.25 112 LEU A O 1
ATOM 884 N N . ALA A 1 113 ? -10.265 -5.707 3.058 1.00 95.88 113 ALA A N 1
ATOM 885 C CA . ALA A 1 113 ? -11.651 -6.098 2.805 1.00 95.88 113 ALA A CA 1
ATOM 886 C C . ALA A 1 113 ? -12.234 -6.930 3.965 1.00 95.88 113 ALA A C 1
ATOM 888 O O . ALA A 1 113 ? -13.367 -6.696 4.400 1.00 95.88 113 ALA A O 1
ATOM 889 N N . ASP A 1 114 ? -11.443 -7.848 4.526 1.00 95.25 114 ASP A N 1
ATOM 890 C CA . ASP A 1 114 ? -11.823 -8.630 5.707 1.00 95.25 114 ASP A CA 1
ATOM 891 C C . ASP A 1 114 ? -12.012 -7.751 6.958 1.00 95.25 114 ASP A C 1
ATOM 893 O O . ASP A 1 114 ? -12.896 -8.013 7.781 1.00 95.25 114 ASP A O 1
ATOM 897 N N . LEU A 1 115 ? -11.187 -6.712 7.130 1.00 92.06 115 LEU A N 1
ATOM 898 C CA . LEU A 1 115 ? -11.295 -5.767 8.248 1.00 92.06 115 LEU A CA 1
ATOM 899 C C . LEU A 1 115 ? -12.542 -4.886 8.139 1.00 92.06 115 LEU A C 1
ATOM 901 O O . LEU A 1 115 ? -13.219 -4.683 9.146 1.00 92.06 115 LEU A O 1
ATOM 905 N N . GLU A 1 116 ? -12.859 -4.399 6.940 1.00 91.19 116 GLU A N 1
ATOM 906 C CA . GLU A 1 116 ? -14.056 -3.592 6.682 1.00 91.19 116 GLU A CA 1
ATOM 907 C C . GLU A 1 116 ? -15.337 -4.405 6.889 1.00 91.19 116 GLU A C 1
ATOM 909 O O . GLU A 1 116 ? -16.235 -3.963 7.602 1.00 91.19 116 GLU A O 1
ATOM 914 N N . THR A 1 117 ? -15.377 -5.638 6.375 1.00 90.25 117 THR A N 1
ATOM 915 C CA . THR A 1 117 ? -16.536 -6.540 6.510 1.00 90.25 117 THR A CA 1
ATOM 916 C C . THR A 1 117 ? -16.887 -6.835 7.969 1.00 90.25 117 THR A C 1
ATOM 918 O O . THR A 1 117 ? -18.039 -7.084 8.303 1.00 90.25 117 THR A O 1
ATOM 921 N N . ARG A 1 118 ? -15.895 -6.851 8.865 1.00 80.12 118 ARG A N 1
ATOM 922 C CA . ARG A 1 118 ? -16.104 -7.137 10.294 1.00 80.12 118 ARG A CA 1
ATOM 923 C C . ARG A 1 118 ? -16.529 -5.914 11.107 1.00 80.12 118 ARG A C 1
ATOM 925 O O . ARG A 1 118 ? -16.781 -6.068 12.305 1.00 80.12 118 ARG A O 1
ATOM 932 N N . LEU A 1 119 ? -16.525 -4.731 10.495 1.00 71.44 119 LEU A N 1
ATOM 933 C CA . LEU A 1 119 ? -16.919 -3.470 11.115 1.00 71.44 119 LEU A CA 1
ATOM 934 C C . LEU A 1 119 ? -18.339 -3.034 10.709 1.00 71.44 119 LEU A C 1
ATOM 936 O O . LEU A 1 119 ? -18.946 -2.258 11.446 1.00 71.44 119 LEU A O 1
ATOM 940 N N . GLU A 1 120 ? -18.854 -3.548 9.585 1.00 55.91 120 GLU A N 1
ATOM 941 C CA . GLU A 1 120 ? -20.270 -3.483 9.170 1.00 55.91 120 GLU A CA 1
ATOM 942 C C . GLU A 1 120 ? -21.165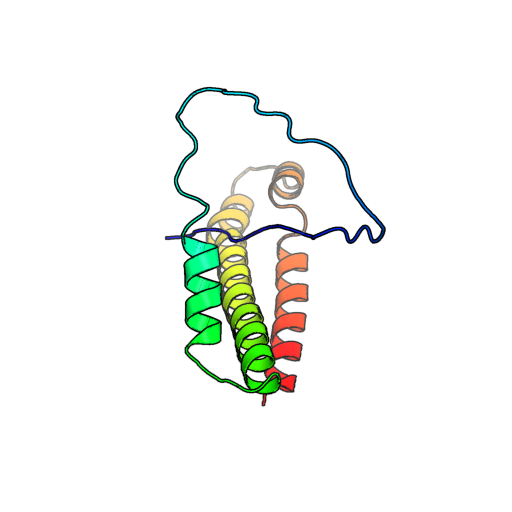 -4.463 9.953 1.00 55.91 120 GLU A C 1
ATOM 944 O O . GLU A 1 120 ? -22.325 -4.082 10.243 1.00 55.91 120 GLU A O 1
#

Organism: NCBI:txid1487602

Mean predicted aligned error: 16.36 Å

Secondary structure (DSSP, 8-state):
---------------------------S---S-SHHHHHHHHHHHHS---HHHHHHHHHHHHHHHHHHHHHHHHHIIIIIIHHHHTTT--HHHHHHHHTTHHHHHHHHHHHHHHHHHTT-

Nearest PDB structures (foldseek):
  4jlr-assembly2_C  TM=4.300E-01  e=1.894E+00  unclassified

pLDDT: mean 73.5, std 24.74, range [32.59, 98.38]

InterPro domains:
  IPR000219 Dbl homology domain [PF00621] (58-119)
  IPR000219 Dbl homology domain [PS50010] (54-120)
  IPR035899 Dbl homology (DH) domain superfamily [G3DSA:1.20.900.10] (28-120)
  IPR035899 Dbl homology (DH) domain superfamily [SSF48065] (33-119)
  IPR051092 FYVE, RhoGEF and PH domain-containing [PTHR12673] (47-119)

Radius of gyration: 21.89 Å; Cα contacts (8 Å, |Δi|>4): 29; chains: 1; bounding box: 45×31×65 Å

Foldseek 3Di:
DDDDDDDDDDDDDDDDDDDDDDDDDDDDDDPDPPPVVVVVVVVVVVDPDDPVVVVVVVLVVVLVVLVVVLVVLVCCVPVPLVVVVVDPDDPVVSCVVCPPSVVVSVVSVVVSVVSVVVVD

Sequence (120 aa):
LGSGIIQRVRRFTDSGDDRKSFTLSRDDSAGQFGSDTAELSSFLKSHSTSELGKRELVVNEIIITEKQYLADLALLINDFLEPMRNMNIPKESLQKIFGNIEVIHNINSDVLADLETRLE